Protein AF-A0A432QSF3-F1 (afdb_monomer_lite)

Secondary structure (DSSP, 8-state):
---EEETTEEES-S-EEPTTSSTTSTTTTTTS-GGGSSEE-PPPP-SS-----

Sequence (53 aa):
MLKVKLFGVEFENPVWTASGTFGFGLEYAPYIDLNKVGAVCVKGLSINPREGN

Radius of gyration: 13.36 Å; chains: 1; bounding box: 29×24×32 Å

Foldseek 3Di:
DAWDADPNDIFPHPAEDDEPPQAQVPVCVVPDDPNPGRYYRHHDDDPDDDPDD

pLDDT: mean 94.92, std 4.63, range [62.97, 97.94]

Structure (mmCIF, N/CA/C/O backbone):
data_AF-A0A432QSF3-F1
#
_entry.id   AF-A0A432QSF3-F1
#
loop_
_atom_site.group_PDB
_atom_site.id
_atom_site.type_symbol
_atom_site.label_atom_id
_atom_site.label_alt_id
_atom_site.label_comp_id
_atom_site.label_asym_id
_atom_site.label_entity_id
_atom_site.label_seq_id
_atom_site.pdbx_PDB_ins_code
_atom_site.Cartn_x
_atom_site.Cartn_y
_atom_site.Cartn_z
_atom_site.occupan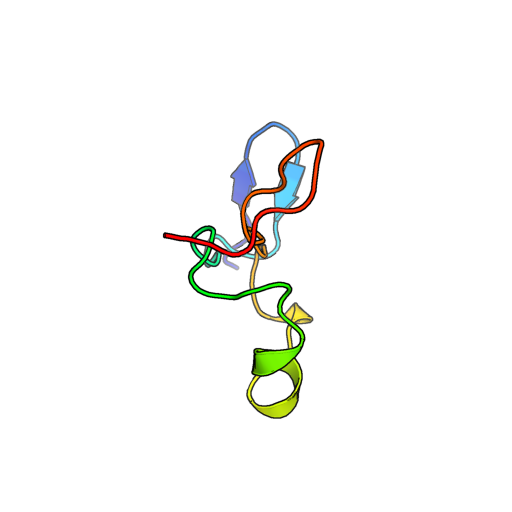cy
_atom_site.B_iso_or_equiv
_atom_site.auth_seq_id
_atom_site.auth_comp_id
_atom_site.auth_asym_id
_atom_site.auth_atom_id
_atom_site.pdbx_PDB_model_num
ATOM 1 N N . MET A 1 1 ? -14.258 1.484 16.729 1.00 62.97 1 MET A N 1
ATOM 2 C CA . MET A 1 1 ? -13.582 2.596 16.026 1.00 62.97 1 MET A CA 1
ATOM 3 C C . MET A 1 1 ? -12.104 2.227 15.951 1.00 62.97 1 MET A C 1
ATOM 5 O O . MET A 1 1 ? -11.561 1.899 16.996 1.00 62.97 1 MET A O 1
ATOM 9 N N . LEU A 1 2 ? -11.501 2.153 14.758 1.00 92.62 2 LEU A N 1
ATOM 10 C CA . LEU A 1 2 ? -10.107 1.702 14.563 1.00 92.62 2 LEU A CA 1
ATOM 11 C C . LEU A 1 2 ? -9.187 2.808 14.015 1.00 92.62 2 LEU A C 1
ATOM 13 O O . LEU A 1 2 ? -8.054 2.513 13.658 1.00 92.62 2 LEU A O 1
ATOM 17 N N . LYS A 1 3 ? -9.653 4.061 13.927 1.00 96.69 3 LYS A N 1
ATOM 18 C CA . LYS A 1 3 ? -8.886 5.160 13.326 1.00 96.69 3 LYS A CA 1
ATOM 19 C C . LYS A 1 3 ? -7.533 5.361 14.005 1.00 96.69 3 LYS A C 1
ATOM 21 O O . LYS A 1 3 ? -7.426 5.251 15.227 1.00 96.69 3 LYS A O 1
ATOM 26 N N . VAL A 1 4 ? -6.519 5.697 13.210 1.00 97.25 4 VAL A N 1
ATOM 27 C CA . VAL A 1 4 ? -5.152 5.954 13.686 1.00 97.25 4 VAL A CA 1
ATOM 28 C C . VAL A 1 4 ? -4.575 7.209 13.042 1.00 97.25 4 VAL A C 1
ATOM 30 O O . VAL A 1 4 ? -4.877 7.521 11.893 1.00 97.25 4 VAL A O 1
ATOM 33 N N . LYS A 1 5 ? -3.709 7.919 13.772 1.00 97.56 5 LYS A N 1
ATOM 34 C CA . LYS A 1 5 ? -2.946 9.059 13.250 1.00 97.56 5 LYS A CA 1
ATOM 35 C C . LYS A 1 5 ? -1.472 8.685 13.157 1.00 97.56 5 LYS A C 1
ATOM 37 O O . LYS A 1 5 ? -0.839 8.434 14.179 1.00 97.56 5 LYS A O 1
ATOM 42 N N . LEU A 1 6 ? -0.931 8.663 11.943 1.00 95.50 6 LEU A N 1
ATOM 43 C CA . LEU A 1 6 ? 0.463 8.316 11.651 1.00 95.50 6 LEU A CA 1
ATOM 44 C C . LEU A 1 6 ? 1.046 9.357 10.694 1.00 95.50 6 LEU A C 1
ATOM 46 O O . LEU A 1 6 ? 0.359 9.823 9.794 1.00 95.50 6 LEU A O 1
ATOM 50 N N . PHE A 1 7 ? 2.304 9.756 10.896 1.00 95.06 7 PHE A N 1
ATOM 51 C CA . PHE A 1 7 ? 3.001 10.730 10.032 1.00 95.06 7 PHE A CA 1
ATOM 52 C C . PHE A 1 7 ? 2.248 12.064 9.828 1.00 95.06 7 PHE A C 1
ATOM 54 O O . PHE A 1 7 ? 2.402 12.726 8.808 1.00 95.06 7 PHE A O 1
ATOM 61 N N . GLY A 1 8 ? 1.404 12.455 10.789 1.00 97.00 8 GLY A N 1
ATOM 62 C CA . GLY A 1 8 ? 0.560 13.651 10.691 1.00 97.00 8 GLY A CA 1
ATOM 63 C C . GLY A 1 8 ? -0.748 13.471 9.907 1.00 97.00 8 GLY A C 1
ATOM 64 O O . GLY A 1 8 ? -1.555 14.396 9.903 1.00 97.00 8 GLY A O 1
ATOM 65 N N . VAL A 1 9 ? -0.997 12.295 9.326 1.00 96.31 9 VAL A N 1
ATOM 66 C CA . VAL A 1 9 ? -2.197 11.952 8.546 1.00 96.31 9 VAL A CA 1
ATOM 67 C C . VAL A 1 9 ? -3.124 11.052 9.367 1.00 96.31 9 VAL A C 1
ATOM 69 O O . VAL A 1 9 ? -2.664 10.200 10.130 1.00 96.31 9 VAL A O 1
ATOM 72 N N . GLU A 1 10 ? -4.434 11.260 9.244 1.00 96.94 10 GLU A N 1
ATOM 73 C CA . GLU A 1 10 ? -5.452 10.396 9.845 1.00 96.94 10 GLU A CA 1
ATOM 74 C C . GLU A 1 10 ? -5.883 9.316 8.849 1.00 96.94 10 GLU A C 1
ATOM 76 O O . GLU A 1 10 ? -6.155 9.607 7.685 1.00 96.94 10 GLU A O 1
ATOM 81 N N . PHE A 1 11 ? -5.947 8.074 9.320 1.00 97.06 11 PHE A N 1
ATOM 82 C CA . PHE A 1 11 ? -6.351 6.909 8.543 1.00 97.06 11 PHE A CA 1
ATOM 83 C C . PHE A 1 11 ? -7.544 6.228 9.205 1.00 97.06 11 PHE A C 1
ATOM 85 O O . PHE A 1 11 ? -7.625 6.138 10.434 1.00 97.06 11 PHE A O 1
ATOM 92 N N . GLU A 1 12 ? -8.446 5.687 8.387 1.00 96.38 12 GLU A N 1
ATOM 93 C CA . GLU A 1 12 ? -9.679 5.054 8.866 1.00 96.38 12 GLU A CA 1
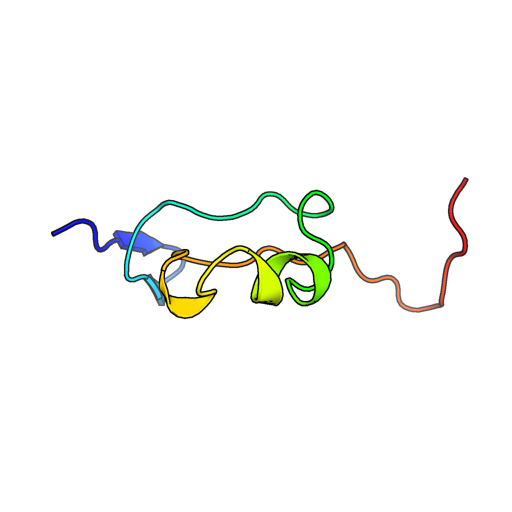ATOM 94 C C . GLU A 1 12 ? -9.419 3.803 9.722 1.00 96.38 12 GLU A C 1
ATOM 96 O O . GLU A 1 12 ? -10.200 3.485 10.623 1.00 96.38 12 GLU A O 1
ATOM 101 N N . ASN A 1 13 ? -8.313 3.097 9.466 1.00 96.88 13 ASN A N 1
ATOM 102 C CA . ASN A 1 13 ? -7.869 1.942 10.245 1.00 96.88 13 ASN A CA 1
ATOM 103 C C . ASN A 1 13 ? -6.363 1.643 10.023 1.00 96.88 13 ASN A C 1
ATOM 105 O O . ASN A 1 13 ? -5.769 2.174 9.080 1.00 96.88 13 ASN A O 1
ATOM 109 N N . PRO A 1 14 ? -5.722 0.802 10.864 1.00 96.38 14 PRO A N 1
ATOM 110 C CA . PRO A 1 14 ? -4.296 0.485 10.749 1.00 96.38 14 PRO A CA 1
ATOM 111 C C . PRO A 1 14 ? -3.987 -0.681 9.792 1.00 96.38 14 PRO A C 1
ATOM 113 O O . PRO A 1 14 ? -2.840 -1.113 9.720 1.00 96.38 14 PRO A O 1
ATOM 116 N N . VAL A 1 15 ? -4.983 -1.246 9.098 1.00 96.38 15 VAL A N 1
ATOM 117 C CA . VAL A 1 15 ? -4.781 -2.393 8.198 1.00 96.38 15 VAL A CA 1
ATOM 118 C C . VAL A 1 15 ? -4.355 -1.883 6.831 1.00 96.38 15 VAL A C 1
ATOM 120 O O . VAL A 1 15 ? -5.177 -1.411 6.043 1.00 96.38 15 VAL A O 1
ATOM 123 N N . TRP A 1 16 ? -3.053 -1.940 6.571 1.00 96.38 16 TRP A N 1
ATOM 124 C CA . TRP A 1 16 ? -2.438 -1.452 5.339 1.00 96.38 16 TRP A CA 1
ATOM 125 C C . TRP A 1 16 ? -1.790 -2.600 4.570 1.00 96.38 16 TRP A C 1
ATOM 127 O O . TRP A 1 16 ? -1.378 -3.604 5.153 1.00 96.38 16 TRP A O 1
ATOM 137 N N . THR A 1 17 ? -1.678 -2.453 3.253 1.00 96.75 17 THR A N 1
ATOM 138 C CA . THR A 1 17 ? -0.972 -3.434 2.418 1.00 96.75 17 THR A CA 1
ATOM 139 C C . THR A 1 17 ? 0.536 -3.206 2.486 1.00 96.75 17 THR A C 1
ATOM 141 O O . THR A 1 17 ? 0.988 -2.068 2.572 1.00 96.75 17 THR A O 1
ATOM 144 N N . ALA A 1 18 ? 1.341 -4.266 2.403 1.00 96.75 18 ALA A N 1
ATOM 145 C CA . ALA A 1 18 ? 2.790 -4.126 2.279 1.00 96.75 18 ALA A CA 1
ATOM 146 C C . ALA A 1 18 ? 3.187 -3.752 0.836 1.00 96.75 18 ALA A C 1
ATOM 148 O O . ALA A 1 18 ? 2.528 -4.137 -0.133 1.00 96.75 18 ALA A O 1
ATOM 149 N N . SER A 1 19 ? 4.282 -3.002 0.674 1.00 97.12 19 SER A N 1
ATOM 150 C CA . SER A 1 19 ? 4.761 -2.614 -0.660 1.00 97.12 19 SER A CA 1
ATOM 151 C C . SER A 1 19 ? 5.124 -3.835 -1.502 1.00 97.12 19 SER A C 1
ATOM 153 O O . SER A 1 19 ? 5.807 -4.749 -1.046 1.00 97.12 19 SER A O 1
ATOM 155 N N . GLY A 1 20 ? 4.669 -3.842 -2.755 1.00 94.38 20 GLY A N 1
ATOM 156 C CA . GLY A 1 20 ? 4.956 -4.915 -3.707 1.00 94.38 20 GLY A CA 1
ATOM 157 C C . GLY A 1 20 ? 4.146 -6.197 -3.505 1.00 94.38 20 GLY A C 1
ATOM 158 O O . GLY A 1 20 ? 4.270 -7.090 -4.336 1.00 94.38 20 GLY A O 1
ATOM 159 N N . THR A 1 21 ? 3.290 -6.281 -2.479 1.00 95.44 21 THR A N 1
ATOM 160 C CA . THR A 1 21 ? 2.382 -7.426 -2.271 1.00 95.44 21 THR A CA 1
ATOM 161 C C . THR A 1 21 ? 0.975 -7.176 -2.813 1.00 95.44 21 THR A C 1
ATOM 163 O O . THR A 1 21 ? 0.126 -8.054 -2.718 1.00 95.44 21 THR A O 1
ATOM 166 N N . PHE A 1 22 ? 0.707 -5.968 -3.321 1.00 95.81 22 PHE A N 1
ATOM 167 C CA . PHE A 1 22 ? -0.636 -5.528 -3.712 1.00 95.81 22 PHE A CA 1
ATOM 168 C C . PHE A 1 22 ? -0.667 -4.695 -5.004 1.00 95.81 22 PHE A C 1
ATOM 170 O O . PHE A 1 22 ? -1.637 -3.988 -5.263 1.00 95.81 22 PHE A O 1
ATOM 177 N N . GLY A 1 23 ? 0.410 -4.738 -5.801 1.00 92.94 23 GLY A N 1
ATOM 178 C CA . GLY A 1 23 ? 0.512 -3.992 -7.061 1.00 92.94 23 GLY A CA 1
ATOM 179 C C . GLY A 1 23 ? 0.177 -2.507 -6.891 1.00 92.94 23 GLY A C 1
ATOM 180 O O . GLY A 1 23 ? 0.799 -1.813 -6.079 1.00 92.94 23 GLY A O 1
ATOM 181 N N . PHE A 1 24 ? -0.825 -2.055 -7.646 1.00 94.88 24 PHE A N 1
ATOM 182 C CA . PHE A 1 24 ? -1.446 -0.730 -7.519 1.00 94.88 24 PHE A CA 1
ATOM 183 C C . PHE A 1 24 ? -2.884 -0.803 -6.965 1.00 94.88 24 PHE A C 1
ATOM 185 O O . PHE A 1 24 ? -3.623 0.175 -7.025 1.00 94.88 24 PHE A O 1
ATOM 192 N N . GLY A 1 25 ? -3.299 -1.962 -6.444 1.00 94.06 25 GLY A N 1
ATOM 193 C CA . GLY A 1 25 ? -4.647 -2.234 -5.932 1.00 94.06 25 GLY A CA 1
ATOM 194 C C . GLY A 1 25 ? -5.678 -2.614 -6.998 1.00 94.06 25 GLY A C 1
ATOM 195 O O . GLY A 1 25 ? -6.732 -3.149 -6.658 1.00 94.06 25 GLY A O 1
ATOM 196 N N . LEU A 1 26 ? -5.373 -2.409 -8.280 1.00 94.44 26 LEU A N 1
ATOM 197 C CA . LEU A 1 26 ? -6.286 -2.677 -9.395 1.00 94.44 26 LEU A CA 1
ATOM 198 C C . LEU A 1 26 ? -6.610 -4.166 -9.537 1.00 94.44 26 LEU A C 1
ATOM 200 O O . LEU A 1 26 ? -7.753 -4.532 -9.794 1.00 94.44 26 LEU A O 1
ATOM 204 N N . GLU A 1 27 ? -5.624 -5.026 -9.303 1.00 94.00 27 GLU A N 1
ATOM 205 C CA . GLU A 1 27 ? -5.760 -6.481 -9.374 1.00 94.00 27 GLU A CA 1
ATOM 206 C C . GLU A 1 27 ? -6.688 -7.026 -8.282 1.00 94.00 27 GLU A C 1
ATOM 208 O O . GLU A 1 27 ? -7.284 -8.090 -8.441 1.00 94.00 27 GLU A O 1
ATOM 213 N N . TYR A 1 28 ? -6.832 -6.283 -7.182 1.00 95.00 28 TYR A N 1
ATOM 214 C CA . TYR A 1 28 ? -7.626 -6.672 -6.022 1.00 95.00 28 TYR A CA 1
ATOM 215 C C . TYR A 1 28 ? -8.997 -5.990 -5.949 1.00 95.00 28 TYR A C 1
ATOM 217 O O . TYR A 1 28 ? -9.861 -6.466 -5.214 1.00 95.00 28 TYR A O 1
ATOM 225 N N . ALA A 1 29 ? -9.228 -4.933 -6.734 1.00 95.00 29 ALA A N 1
ATOM 226 C CA . ALA A 1 29 ? -10.511 -4.231 -6.812 1.00 95.00 29 ALA A CA 1
ATOM 227 C C . ALA A 1 29 ? -11.725 -5.138 -7.129 1.00 95.00 29 ALA A C 1
ATOM 229 O O . ALA A 1 29 ? -12.806 -4.864 -6.610 1.00 95.00 29 ALA A O 1
ATOM 230 N N . PRO A 1 30 ? -11.600 -6.234 -7.913 1.00 97.06 30 PRO A N 1
ATOM 231 C CA . PRO A 1 30 ? -12.707 -7.174 -8.114 1.00 97.06 30 PRO A CA 1
ATOM 232 C C . PRO A 1 30 ? -13.036 -8.038 -6.888 1.00 97.06 30 PRO A C 1
ATOM 234 O O . PRO A 1 30 ? -14.125 -8.602 -6.814 1.00 97.06 30 PRO A O 1
ATOM 237 N N . TYR A 1 31 ? -12.098 -8.181 -5.948 1.00 95.62 31 TYR A N 1
ATOM 238 C CA . TYR A 1 31 ? -12.213 -9.100 -4.813 1.00 95.62 31 TYR A CA 1
ATOM 239 C C . TYR A 1 31 ? -12.529 -8.381 -3.501 1.00 95.62 31 TYR A C 1
ATOM 241 O O . TYR A 1 31 ? -13.158 -8.969 -2.620 1.00 95.62 31 TYR A O 1
ATOM 249 N N . ILE A 1 32 ? -12.094 -7.125 -3.354 1.00 93.69 32 ILE A N 1
ATOM 250 C CA . ILE A 1 32 ? -12.331 -6.317 -2.157 1.00 93.69 32 ILE A CA 1
ATOM 251 C C . ILE A 1 32 ? -12.680 -4.867 -2.508 1.00 93.69 32 ILE A C 1
ATOM 253 O O . ILE A 1 32 ? -12.184 -4.302 -3.479 1.00 93.69 32 ILE A O 1
ATOM 257 N N . ASP A 1 33 ? -13.478 -4.234 -1.648 1.00 95.12 33 ASP A N 1
ATOM 258 C CA . ASP A 1 33 ? -13.666 -2.782 -1.672 1.00 95.12 33 ASP A CA 1
ATOM 259 C C . ASP A 1 33 ? -12.413 -2.094 -1.116 1.00 95.1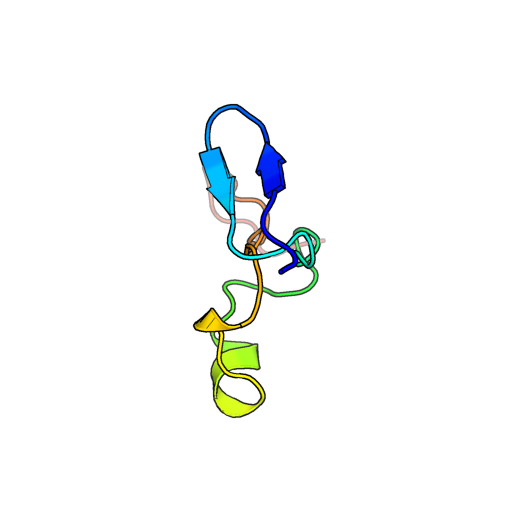2 33 ASP A C 1
ATOM 261 O O . ASP A 1 33 ? -12.122 -2.174 0.083 1.00 95.12 33 ASP A O 1
ATOM 265 N N . LEU A 1 34 ? -11.678 -1.412 -1.995 1.00 94.50 34 LEU A N 1
ATOM 266 C CA . LEU A 1 34 ? -10.437 -0.720 -1.651 1.00 94.50 34 LEU A CA 1
ATOM 267 C C . LEU A 1 34 ? -10.636 0.391 -0.610 1.00 94.50 34 LEU A C 1
ATOM 269 O O . LEU A 1 34 ? -9.688 0.724 0.090 1.00 94.50 34 LEU A O 1
ATOM 273 N N . ASN A 1 35 ? -11.848 0.924 -0.427 1.00 94.06 35 ASN A N 1
ATOM 274 C CA . ASN A 1 35 ? -12.104 1.934 0.608 1.00 94.06 35 ASN A CA 1
ATOM 275 C C . ASN A 1 35 ? -12.112 1.353 2.031 1.00 94.06 35 ASN A C 1
ATOM 277 O O . ASN A 1 35 ? -12.179 2.102 3.005 1.00 94.06 35 ASN A O 1
ATOM 281 N N . L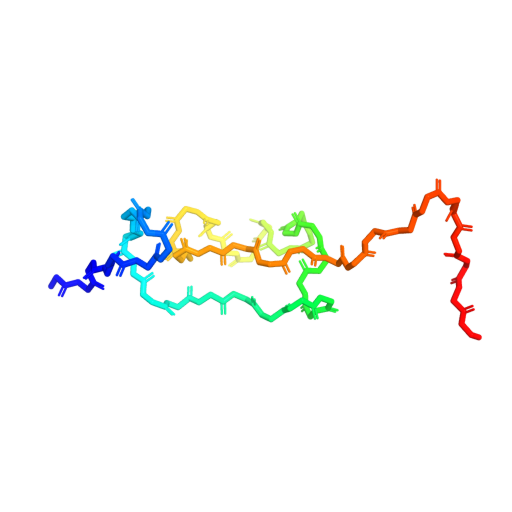YS A 1 36 ? -12.064 0.021 2.178 1.00 94.25 36 LYS A N 1
ATOM 282 C CA . LYS A 1 36 ? -12.040 -0.645 3.489 1.00 94.25 36 LYS A CA 1
ATOM 283 C C . LYS A 1 36 ? -10.632 -0.840 4.049 1.00 94.25 36 LYS A C 1
ATOM 285 O O . LYS A 1 36 ? -10.493 -1.011 5.261 1.00 94.25 36 LYS A O 1
ATOM 290 N N . VAL A 1 37 ? -9.595 -0.817 3.211 1.00 94.50 37 VAL A N 1
ATOM 291 C CA . VAL A 1 37 ? -8.198 -0.837 3.678 1.00 94.50 37 VAL A CA 1
ATOM 292 C C . VAL A 1 37 ? -7.772 0.563 4.100 1.00 94.50 37 VAL A C 1
ATOM 294 O O . VAL A 1 37 ? -8.127 1.549 3.463 1.00 94.50 37 VAL A O 1
ATOM 297 N N . GLY A 1 38 ? -7.017 0.654 5.194 1.00 95.75 38 GLY A N 1
ATOM 298 C CA . GLY A 1 38 ? -6.592 1.940 5.743 1.00 95.75 38 GLY A CA 1
ATOM 299 C C . GLY A 1 38 ? -5.615 2.684 4.833 1.00 95.75 38 GLY A C 1
ATOM 300 O O . GLY A 1 38 ? -5.669 3.907 4.760 1.00 95.75 38 GLY A O 1
ATOM 301 N N . ALA A 1 39 ? -4.747 1.954 4.129 1.00 95.75 39 ALA A N 1
ATOM 302 C CA . ALA A 1 39 ? -3.861 2.493 3.103 1.00 95.75 39 ALA A CA 1
ATOM 303 C C . ALA A 1 39 ? -3.367 1.387 2.157 1.00 95.75 39 ALA A C 1
ATOM 305 O O . ALA A 1 39 ? -3.252 0.219 2.545 1.00 95.75 39 ALA A O 1
ATOM 306 N N . VAL A 1 40 ? -3.008 1.780 0.933 1.00 95.62 40 VAL A N 1
ATOM 307 C CA . VAL A 1 40 ? -2.348 0.913 -0.051 1.00 95.62 40 VAL A CA 1
ATOM 308 C C . VAL A 1 40 ? -0.909 1.384 -0.242 1.00 95.62 40 VAL A C 1
ATOM 310 O O . VAL A 1 40 ? -0.664 2.434 -0.838 1.00 95.62 40 VAL A O 1
ATOM 313 N N . CYS A 1 41 ? 0.064 0.610 0.243 1.00 95.75 41 CYS A N 1
ATOM 314 C CA . CYS A 1 41 ? 1.468 0.835 -0.094 1.00 95.75 41 CYS A CA 1
ATOM 315 C C . CYS A 1 41 ? 1.758 0.171 -1.444 1.00 95.75 41 CYS A C 1
ATOM 317 O O . CYS A 1 41 ? 1.912 -1.047 -1.527 1.00 95.75 41 CYS A O 1
ATOM 319 N N . VAL A 1 42 ? 1.805 0.971 -2.509 1.00 95.44 42 VAL A N 1
ATOM 320 C CA . VAL A 1 42 ? 2.007 0.473 -3.877 1.00 95.44 42 VAL A CA 1
ATOM 321 C C . VAL A 1 42 ? 3.403 -0.125 -4.086 1.00 95.44 42 VAL A C 1
ATOM 323 O O . VAL A 1 42 ? 4.316 0.026 -3.262 1.00 95.44 42 VAL A O 1
ATOM 326 N N . LYS A 1 43 ? 3.582 -0.827 -5.209 1.00 93.88 43 LYS A N 1
ATOM 327 C CA . LYS A 1 43 ? 4.897 -1.289 -5.673 1.00 93.88 43 LYS A CA 1
ATOM 328 C C . LYS A 1 43 ? 5.881 -0.114 -5.775 1.00 93.88 43 LYS A C 1
ATOM 330 O O . LYS A 1 43 ? 5.533 0.960 -6.254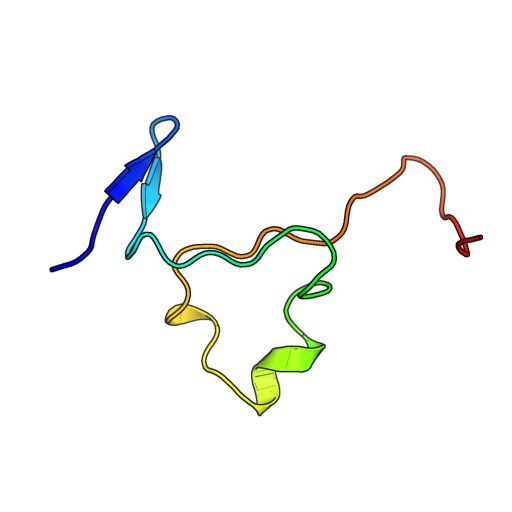 1.00 93.88 43 LYS A O 1
ATOM 335 N N . GLY A 1 44 ? 7.123 -0.344 -5.345 1.00 94.38 44 GLY A N 1
ATOM 336 C CA . GLY A 1 44 ? 8.196 0.639 -5.477 1.00 94.38 44 GLY A CA 1
ATOM 337 C C . GLY A 1 44 ? 8.377 1.110 -6.923 1.00 94.38 44 GLY A C 1
ATOM 338 O O . GLY A 1 44 ? 8.402 0.296 -7.846 1.00 94.38 44 GLY A O 1
ATOM 339 N N . LEU A 1 45 ? 8.518 2.423 -7.092 1.00 94.94 45 LEU A N 1
ATOM 340 C CA . LEU A 1 45 ? 8.748 3.075 -8.376 1.00 94.94 45 LEU A CA 1
ATOM 341 C C . LEU A 1 45 ? 10.236 3.392 -8.538 1.00 94.94 45 LEU A C 1
ATOM 343 O O . LEU A 1 45 ? 10.897 3.825 -7.593 1.00 94.94 45 LEU A O 1
ATOM 347 N N . SER A 1 46 ? 10.759 3.195 -9.743 1.00 96.31 46 SER A N 1
ATOM 348 C CA . SER A 1 46 ? 12.084 3.663 -10.148 1.00 96.31 46 SER A CA 1
ATOM 349 C C . SER A 1 46 ? 11.951 4.769 -11.187 1.00 96.31 46 SER A C 1
ATOM 351 O O . SER A 1 46 ? 10.946 4.851 -11.886 1.00 96.31 46 SER A O 1
ATOM 353 N N . ILE A 1 47 ? 12.980 5.614 -11.300 1.00 97.94 47 ILE A N 1
ATOM 354 C CA . ILE A 1 47 ? 12.989 6.729 -12.258 1.00 97.94 47 ILE A CA 1
ATOM 355 C C . IL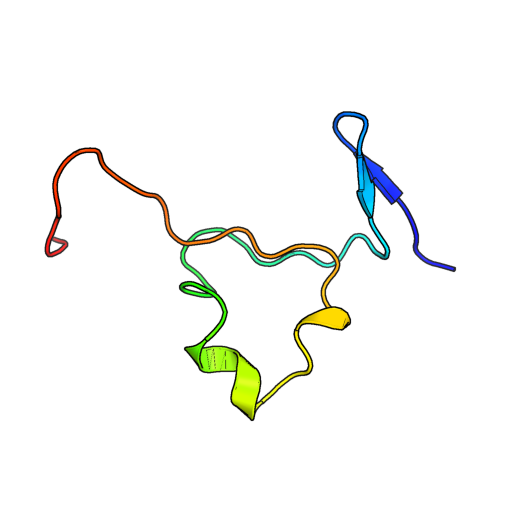E A 1 47 ? 12.831 6.257 -13.711 1.00 97.94 47 ILE A C 1
ATOM 357 O O . ILE A 1 47 ? 12.126 6.882 -14.492 1.00 97.94 47 ILE A O 1
ATOM 361 N N . ASN A 1 48 ? 13.448 5.119 -14.037 1.00 97.94 48 ASN A N 1
ATOM 362 C CA . ASN A 1 48 ? 13.321 4.440 -15.319 1.00 97.94 48 ASN A CA 1
ATOM 363 C C . ASN A 1 48 ? 12.572 3.114 -15.126 1.00 97.94 48 ASN A C 1
ATOM 365 O O . ASN A 1 48 ? 12.714 2.504 -14.056 1.00 97.94 48 ASN A O 1
ATOM 369 N N . PRO A 1 49 ? 11.826 2.631 -16.135 1.00 97.00 49 PRO A N 1
ATOM 370 C CA . PRO A 1 49 ? 11.202 1.312 -16.096 1.00 97.00 49 PRO A CA 1
ATOM 371 C C . PRO A 1 49 ? 12.218 0.192 -15.833 1.00 97.00 49 PRO A C 1
ATOM 373 O O . PRO A 1 49 ? 13.367 0.262 -16.270 1.00 97.00 49 PRO A O 1
ATOM 376 N N . ARG A 1 50 ? 11.790 -0.850 -15.113 1.00 95.88 50 ARG A N 1
ATOM 377 C CA . ARG A 1 50 ? 12.578 -2.062 -14.841 1.00 95.88 50 ARG A CA 1
ATOM 378 C C . ARG A 1 50 ? 11.706 -3.288 -15.086 1.00 95.88 50 ARG A C 1
ATOM 380 O O . ARG A 1 50 ? 10.606 -3.345 -14.546 1.00 95.88 50 ARG A O 1
ATOM 387 N N . GLU A 1 51 ? 12.210 -4.259 -15.844 1.00 96.00 51 GLU A N 1
ATOM 388 C CA . GLU A 1 51 ? 11.488 -5.513 -16.122 1.00 96.00 51 GLU A CA 1
ATOM 389 C C . GLU A 1 51 ? 11.444 -6.454 -14.909 1.00 96.00 51 GLU A C 1
ATOM 391 O O . GLU A 1 51 ? 10.476 -7.185 -14.727 1.00 96.00 51 GLU A O 1
ATOM 396 N N . GLY A 1 52 ? 12.455 -6.400 -14.038 1.00 93.00 52 GLY A N 1
ATOM 397 C CA . GLY A 1 52 ? 12.603 -7.325 -12.915 1.00 93.00 52 GLY A CA 1
ATOM 398 C C . GLY A 1 52 ? 14.013 -7.903 -12.866 1.00 93.00 52 GLY A C 1
ATOM 399 O O . GLY A 1 52 ? 14.933 -7.289 -13.406 1.00 93.00 52 GLY A O 1
ATOM 400 N N . ASN A 1 53 ? 14.170 -9.036 -12.181 1.00 92.19 53 ASN A N 1
ATOM 401 C CA . ASN A 1 53 ? 15.388 -9.852 -12.199 1.00 92.19 53 ASN A CA 1
ATOM 402 C C . ASN A 1 53 ? 15.215 -11.028 -13.157 1.00 92.19 53 ASN A C 1
ATOM 404 O O . ASN A 1 53 ? 14.053 -11.473 -13.295 1.00 92.19 53 ASN A O 1
#